Protein AF-A0AB72ZTI1-F1 (afdb_monomer_lite)

InterPro domains:
  IPR032820 Putative F0F1-ATPase subunit, Ca2+/Mg2+ transporter [PF09527] (1-42)

Secondary structure (DSSP, 8-state):
-HHHHHHHHHHHHHHHHHH--HHHHHHHHHHHHHHHHHHHHHHHHHHHHHHHHHHHSHHHHTTS--

Structure (mmCIF, N/CA/C/O backbone):
data_AF-A0AB72ZTI1-F1
#
_entry.id   AF-A0AB72ZTI1-F1
#
loop_
_atom_site.group_PDB
_atom_site.id
_atom_site.type_symbol
_atom_site.label_atom_id
_atom_site.label_alt_id
_atom_site.label_comp_id
_atom_site.label_asym_id
_atom_site.label_entity_id
_atom_site.label_seq_id
_atom_site.pdbx_PDB_ins_code
_atom_site.Cartn_x
_atom_site.Cartn_y
_atom_site.Cartn_z
_atom_site.occupancy
_atom_site.B_iso_or_equiv
_atom_site.auth_seq_id
_atom_site.auth_comp_id
_atom_site.auth_asym_id
_atom_site.auth_atom_id
_atom_site.pdbx_PDB_model_num
ATOM 1 N N . MET A 1 1 ? -10.089 1.284 -0.419 1.00 77.75 1 MET A N 1
ATOM 2 C CA . MET A 1 1 ? -9.036 0.241 -0.483 1.00 77.75 1 MET A CA 1
ATOM 3 C C . MET A 1 1 ? -8.382 0.152 -1.863 1.00 77.75 1 MET A C 1
ATOM 5 O O . MET A 1 1 ? -7.188 0.391 -1.954 1.00 77.75 1 MET A O 1
ATOM 9 N N . VAL A 1 2 ? -9.140 -0.111 -2.935 1.00 80.06 2 VAL A N 1
ATOM 10 C CA . VAL A 1 2 ? -8.598 -0.355 -4.292 1.00 80.06 2 VAL A CA 1
ATOM 11 C C . VAL A 1 2 ? -7.817 0.833 -4.874 1.00 80.06 2 VAL A C 1
ATOM 13 O O . VAL A 1 2 ? -6.731 0.643 -5.406 1.00 80.06 2 VAL A O 1
ATOM 16 N N . VAL A 1 3 ? -8.313 2.063 -4.708 1.00 86.19 3 VAL A N 1
ATOM 17 C CA . VAL A 1 3 ? -7.662 3.277 -5.245 1.00 86.19 3 VAL A CA 1
ATOM 18 C C . VAL A 1 3 ? -6.237 3.460 -4.708 1.00 86.19 3 VAL A C 1
ATOM 20 O O . VAL A 1 3 ? -5.328 3.759 -5.473 1.00 86.19 3 VAL A O 1
ATOM 23 N N . ALA A 1 4 ? -6.018 3.218 -3.412 1.00 84.50 4 ALA A N 1
ATOM 24 C CA . ALA A 1 4 ? -4.700 3.354 -2.789 1.00 84.50 4 ALA A CA 1
ATOM 25 C C . ALA A 1 4 ? -3.695 2.325 -3.328 1.00 84.50 4 ALA A C 1
ATOM 27 O O . ALA A 1 4 ? -2.531 2.651 -3.548 1.00 84.50 4 ALA A O 1
ATOM 28 N N . ILE A 1 5 ? -4.158 1.099 -3.587 1.00 85.56 5 ILE A N 1
ATOM 29 C CA . ILE A 1 5 ? -3.337 0.036 -4.175 1.00 85.56 5 ILE A CA 1
ATOM 30 C C . ILE A 1 5 ? -2.984 0.394 -5.623 1.00 85.56 5 ILE A C 1
ATOM 32 O O . ILE A 1 5 ? -1.817 0.323 -5.995 1.00 85.56 5 ILE A O 1
ATOM 36 N N . LEU A 1 6 ? -3.959 0.848 -6.418 1.00 89.44 6 LEU A N 1
ATOM 37 C CA . LEU A 1 6 ? -3.727 1.280 -7.801 1.00 89.44 6 LEU A CA 1
ATOM 38 C C . LEU A 1 6 ? -2.750 2.459 -7.879 1.00 89.44 6 LEU A C 1
ATOM 40 O O . LEU A 1 6 ? -1.85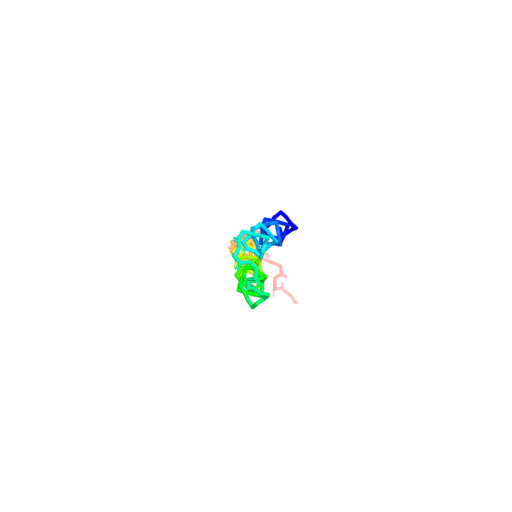2 2.440 -8.715 1.00 89.44 6 LEU A O 1
ATOM 44 N N . MET A 1 7 ? -2.868 3.443 -6.982 1.00 88.88 7 MET A N 1
ATOM 45 C CA . MET A 1 7 ? -1.907 4.548 -6.892 1.00 88.88 7 MET A CA 1
ATOM 46 C C . MET A 1 7 ? -0.514 4.058 -6.485 1.00 88.88 7 MET A C 1
ATOM 48 O O . MET A 1 7 ? 0.463 4.468 -7.104 1.00 88.88 7 MET A O 1
ATOM 52 N N . GLY A 1 8 ? -0.401 3.144 -5.516 1.00 86.31 8 GLY A N 1
ATOM 53 C CA . GLY A 1 8 ? 0.887 2.558 -5.127 1.00 86.31 8 GLY A CA 1
ATOM 54 C C . GLY A 1 8 ? 1.572 1.800 -6.270 1.00 86.31 8 GLY A C 1
ATOM 55 O O . GLY A 1 8 ? 2.766 1.981 -6.506 1.00 86.31 8 GLY A O 1
ATOM 56 N N . VAL A 1 9 ? 0.807 1.009 -7.030 1.00 88.38 9 VAL A N 1
ATOM 57 C CA . VAL A 1 9 ? 1.310 0.261 -8.193 1.00 88.38 9 VAL A CA 1
ATOM 58 C C . VAL A 1 9 ? 1.674 1.197 -9.348 1.00 88.38 9 VAL A C 1
ATOM 60 O O . VAL A 1 9 ? 2.738 1.029 -9.937 1.00 88.38 9 VAL A O 1
ATOM 63 N N . ALA A 1 10 ? 0.850 2.206 -9.650 1.00 90.19 10 ALA A N 1
ATOM 64 C CA . ALA A 1 10 ? 1.126 3.173 -10.715 1.00 90.19 10 ALA A CA 1
ATOM 65 C C . ALA A 1 10 ? 2.379 4.014 -10.422 1.00 90.19 10 ALA A C 1
ATOM 67 O O . ALA A 1 10 ? 3.230 4.184 -11.294 1.00 90.19 10 ALA A O 1
ATOM 68 N N . ILE A 1 11 ? 2.529 4.483 -9.178 1.00 87.75 11 ILE A N 1
ATOM 69 C CA . ILE A 1 11 ? 3.714 5.223 -8.726 1.00 87.75 11 ILE A CA 1
ATOM 70 C C . ILE A 1 11 ? 4.953 4.321 -8.766 1.00 87.75 11 ILE A C 1
ATOM 72 O O . ILE A 1 11 ? 5.985 4.724 -9.301 1.00 87.75 11 ILE A O 1
ATOM 76 N N . GLY A 1 12 ? 4.853 3.084 -8.264 1.00 84.81 12 GLY A N 1
ATOM 77 C CA . GLY A 1 12 ? 5.952 2.116 -8.308 1.00 84.81 12 GLY A CA 1
ATOM 78 C C . GLY A 1 12 ? 6.387 1.777 -9.736 1.00 84.81 12 GLY A C 1
ATOM 79 O O . GLY A 1 12 ? 7.584 1.687 -10.011 1.00 84.81 12 GLY A O 1
ATOM 80 N N . TYR A 1 13 ? 5.432 1.633 -10.659 1.00 86.44 13 TYR A N 1
ATOM 81 C CA . TYR A 1 13 ? 5.709 1.385 -12.073 1.00 86.44 13 TYR A CA 1
ATOM 82 C C . TYR A 1 13 ? 6.387 2.589 -12.741 1.00 86.44 13 TYR A C 1
ATOM 84 O O . TYR A 1 13 ? 7.406 2.416 -13.405 1.00 86.44 13 TYR A O 1
ATOM 92 N N . GLY A 1 14 ? 5.895 3.811 -12.502 1.00 85.88 14 GLY A N 1
ATOM 93 C CA . GLY A 1 14 ? 6.521 5.033 -13.021 1.00 85.88 14 GLY A CA 1
ATOM 94 C C . GLY A 1 14 ? 7.956 5.226 -12.520 1.00 85.88 14 GLY A C 1
ATOM 95 O O . GLY A 1 14 ? 8.850 5.542 -13.300 1.00 85.88 14 GLY A O 1
ATOM 96 N N . LEU A 1 15 ? 8.213 4.954 -11.238 1.00 83.62 15 LEU A N 1
ATOM 97 C CA . LEU A 1 15 ? 9.563 5.001 -10.663 1.00 83.62 15 LEU A CA 1
ATOM 98 C C . LEU A 1 15 ? 10.498 3.944 -11.259 1.00 83.62 15 LEU A C 1
ATOM 100 O O . LEU A 1 15 ? 11.664 4.244 -11.521 1.00 83.62 15 LEU A O 1
ATOM 104 N N . LYS A 1 16 ? 10.002 2.726 -11.497 1.00 83.50 16 LYS A N 1
ATOM 105 C CA . LYS A 1 16 ? 10.771 1.667 -12.163 1.00 83.50 16 LYS A CA 1
ATOM 106 C C . LYS A 1 16 ? 11.182 2.086 -13.576 1.00 83.50 16 LYS A C 1
ATOM 108 O O . LYS A 1 16 ? 12.332 1.873 -13.953 1.00 83.50 16 LYS A O 1
ATOM 113 N N . GLU A 1 17 ? 10.263 2.683 -14.329 1.00 86.31 17 GLU A N 1
ATOM 114 C CA . GLU A 1 17 ? 10.515 3.093 -15.712 1.00 86.31 17 GLU A CA 1
ATOM 115 C C . GLU A 1 17 ? 11.545 4.226 -15.790 1.00 86.31 17 GLU A C 1
ATOM 117 O O . GLU A 1 17 ? 12.445 4.185 -16.622 1.00 86.31 17 GLU A O 1
ATOM 122 N N . LEU A 1 18 ? 11.475 5.188 -14.865 1.00 87.56 18 LEU A N 1
ATOM 123 C CA . LEU A 1 18 ? 12.388 6.334 -14.830 1.00 87.56 18 LEU A CA 1
ATOM 124 C C . LEU A 1 18 ? 13.789 5.994 -14.308 1.00 87.56 18 LEU A C 1
ATOM 126 O O . LEU A 1 18 ? 14.763 6.617 -14.718 1.00 87.56 18 LEU A O 1
ATOM 130 N N . THR A 1 19 ? 13.901 5.050 -13.371 1.00 86.94 19 THR A N 1
ATOM 131 C CA . THR A 1 19 ? 15.183 4.744 -12.710 1.00 86.94 19 THR A CA 1
ATOM 132 C C . THR A 1 19 ? 15.862 3.490 -13.249 1.00 86.94 19 THR A C 1
ATOM 134 O O . THR A 1 19 ? 17.029 3.269 -12.944 1.00 86.94 19 THR A O 1
ATOM 137 N N . HIS A 1 20 ? 15.146 2.641 -13.997 1.00 86.56 20 HIS A N 1
ATOM 138 C CA . HIS A 1 20 ? 15.553 1.277 -14.374 1.00 86.56 20 HIS A CA 1
ATOM 139 C C . HIS A 1 20 ? 15.944 0.368 -13.192 1.00 86.56 20 HIS A C 1
ATOM 141 O O . HIS A 1 20 ? 16.406 -0.760 -13.380 1.00 86.56 20 HIS A O 1
ATOM 147 N N . ILE A 1 21 ? 15.707 0.806 -11.954 1.00 86.25 21 ILE A N 1
ATOM 148 C CA . ILE A 1 21 ? 16.009 0.038 -10.753 1.00 86.25 21 ILE A CA 1
ATOM 149 C C . ILE A 1 21 ? 14.752 -0.736 -10.362 1.00 86.25 21 ILE A C 1
ATOM 151 O O . ILE A 1 21 ? 13.815 -0.214 -9.756 1.00 86.25 21 ILE A O 1
ATOM 155 N N . SER A 1 22 ? 14.755 -2.031 -10.673 1.00 81.94 22 SER A N 1
ATOM 156 C CA . SER A 1 22 ? 13.620 -2.928 -10.415 1.00 81.94 22 SER A CA 1
ATOM 157 C C . SER A 1 22 ? 13.240 -3.050 -8.933 1.00 81.94 22 SER A C 1
ATOM 159 O O . SER A 1 22 ? 12.105 -3.401 -8.622 1.00 81.94 22 SER A O 1
ATOM 161 N N . TRP A 1 23 ? 14.149 -2.739 -8.005 1.00 83.88 23 TRP A N 1
ATOM 162 C CA . TRP A 1 23 ? 13.861 -2.797 -6.571 1.00 83.88 23 TRP A CA 1
ATOM 163 C C . TRP A 1 23 ? 12.971 -1.641 -6.077 1.00 83.88 23 TRP A C 1
ATOM 165 O O . TRP A 1 23 ? 12.166 -1.845 -5.169 1.00 83.88 23 TRP A O 1
ATOM 175 N N . LEU A 1 24 ? 13.019 -0.460 -6.713 1.00 81.81 24 LEU A N 1
ATOM 176 C CA . LEU A 1 24 ? 12.169 0.677 -6.324 1.00 81.81 24 LEU A CA 1
ATOM 177 C C . LEU A 1 24 ? 10.676 0.411 -6.560 1.00 81.81 24 LEU A C 1
ATOM 179 O O . LEU A 1 24 ? 9.837 0.942 -5.831 1.00 81.81 24 LEU A O 1
ATOM 183 N N . PHE A 1 25 ? 10.345 -0.457 -7.521 1.00 82.75 25 PHE A N 1
ATOM 184 C CA . PHE A 1 25 ? 8.973 -0.913 -7.746 1.00 82.75 25 PHE A CA 1
ATOM 185 C C . PHE A 1 25 ? 8.357 -1.496 -6.466 1.00 82.75 25 PHE A C 1
ATOM 187 O O . PHE A 1 25 ? 7.246 -1.132 -6.078 1.00 82.75 25 PHE A O 1
ATOM 194 N N . TRP A 1 26 ? 9.108 -2.352 -5.767 1.00 86.62 26 TRP A N 1
ATOM 195 C CA . TRP A 1 26 ? 8.647 -3.007 -4.544 1.00 86.62 26 TRP A CA 1
ATOM 196 C C . TRP A 1 26 ? 8.451 -2.033 -3.388 1.00 86.62 26 TRP A C 1
ATOM 198 O O . TRP A 1 26 ? 7.541 -2.233 -2.587 1.00 86.62 26 TRP A O 1
ATOM 208 N N . LEU A 1 27 ? 9.232 -0.951 -3.335 1.00 87.50 27 LEU A N 1
ATOM 209 C CA . LEU A 1 27 ? 9.016 0.112 -2.359 1.00 87.50 27 LEU A CA 1
ATOM 210 C C . LEU A 1 27 ? 7.607 0.705 -2.529 1.00 87.50 27 LEU A C 1
ATOM 212 O O . LEU A 1 27 ? 6.837 0.748 -1.573 1.00 87.50 27 LEU A O 1
ATOM 216 N N . GLY A 1 28 ? 7.239 1.083 -3.758 1.00 84.25 28 GLY A N 1
ATOM 217 C CA . GLY A 1 28 ? 5.911 1.625 -4.073 1.00 84.25 28 GLY A CA 1
ATOM 218 C C . GLY A 1 28 ? 4.770 0.654 -3.751 1.00 84.25 28 GLY A C 1
ATOM 219 O O . GLY A 1 28 ? 3.756 1.058 -3.179 1.00 84.25 28 GLY A O 1
ATOM 220 N N . VAL A 1 29 ? 4.964 -0.638 -4.034 1.00 85.88 29 VAL A N 1
ATOM 221 C CA . VAL A 1 29 ? 3.991 -1.691 -3.696 1.00 85.88 29 VAL A CA 1
ATOM 222 C C . VAL A 1 29 ? 3.813 -1.823 -2.181 1.00 85.88 29 VAL A C 1
ATOM 224 O O . VAL A 1 29 ? 2.678 -1.810 -1.706 1.00 85.88 29 VAL A O 1
ATOM 227 N N . ILE A 1 30 ? 4.904 -1.894 -1.409 1.00 92.31 30 ILE A N 1
ATOM 228 C CA . ILE A 1 30 ? 4.852 -2.008 0.058 1.00 92.31 30 ILE A CA 1
ATOM 229 C C . ILE A 1 30 ? 4.115 -0.808 0.659 1.00 92.31 30 ILE A C 1
ATOM 231 O O . ILE A 1 30 ? 3.184 -0.984 1.448 1.00 92.31 30 ILE A O 1
ATOM 235 N N . TRP A 1 31 ? 4.473 0.410 0.245 1.00 88.19 31 TRP A N 1
ATOM 236 C CA . TRP A 1 31 ? 3.815 1.627 0.722 1.00 88.19 31 TRP A CA 1
ATOM 237 C C . TRP A 1 31 ? 2.333 1.683 0.330 1.00 88.19 31 TRP A C 1
ATOM 239 O O . TRP A 1 31 ? 1.499 2.056 1.156 1.00 88.19 31 TRP A O 1
ATOM 249 N N . GLY A 1 32 ? 1.982 1.253 -0.885 1.00 88.12 32 GLY A N 1
ATOM 250 C CA . GLY 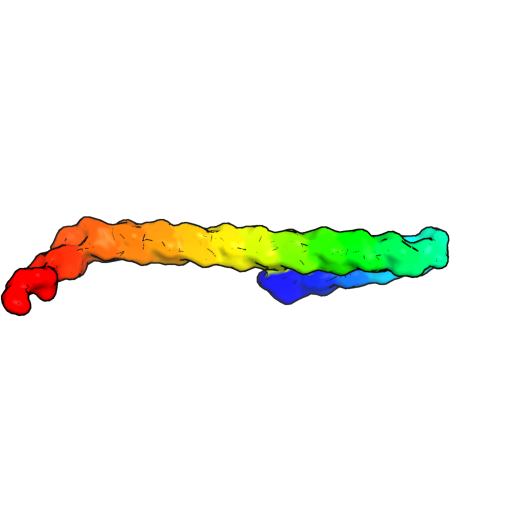A 1 32 ? 0.592 1.160 -1.338 1.00 88.12 32 GLY A CA 1
ATOM 251 C C . GLY A 1 32 ? -0.248 0.187 -0.505 1.00 88.12 32 GLY A C 1
ATOM 252 O O . GLY A 1 32 ? -1.363 0.521 -0.091 1.00 88.12 32 GLY A O 1
ATOM 253 N N . VAL A 1 33 ? 0.297 -0.995 -0.198 1.00 91.31 33 VAL A N 1
ATOM 254 C CA . VAL A 1 33 ? -0.371 -1.998 0.647 1.00 91.31 33 VAL A CA 1
ATOM 255 C C . VAL A 1 33 ? -0.557 -1.469 2.070 1.00 91.31 33 VAL A C 1
ATOM 257 O O . VAL A 1 33 ? -1.679 -1.502 2.583 1.00 91.31 33 VAL A O 1
ATOM 260 N N . LEU A 1 34 ? 0.488 -0.906 2.684 1.00 92.81 34 LEU A N 1
ATOM 261 C CA . LEU A 1 34 ? 0.407 -0.323 4.030 1.00 92.81 34 LEU A CA 1
ATOM 262 C C . LEU A 1 34 ? -0.625 0.814 4.108 1.00 92.81 34 LEU A C 1
ATOM 264 O O . LEU A 1 34 ? -1.443 0.852 5.031 1.00 92.81 34 LEU A O 1
ATOM 268 N N . ALA A 1 35 ? -0.648 1.703 3.111 1.00 90.31 35 ALA A N 1
ATOM 269 C CA . ALA A 1 35 ? -1.627 2.786 3.031 1.00 90.31 35 ALA A CA 1
ATOM 270 C C . ALA A 1 35 ? -3.066 2.258 2.909 1.00 90.31 35 ALA A C 1
ATOM 272 O O . ALA A 1 35 ? -3.985 2.788 3.542 1.00 90.31 35 ALA A O 1
ATOM 273 N N . SER A 1 36 ? -3.272 1.187 2.134 1.00 89.69 36 SER A N 1
ATOM 274 C CA . SER A 1 36 ? -4.585 0.553 1.9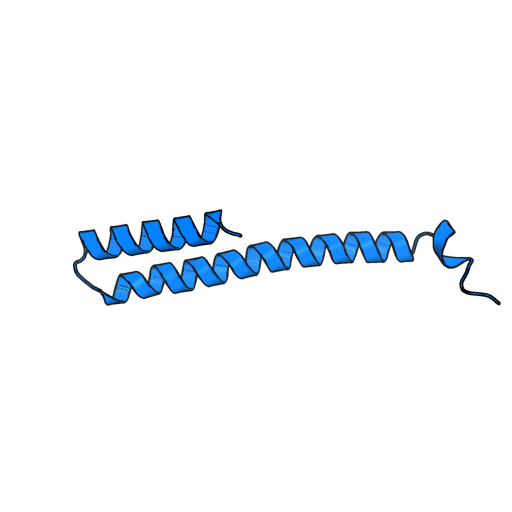99 1.00 89.69 36 SER A CA 1
ATOM 275 C C . SER A 1 36 ? -5.082 -0.042 3.324 1.00 89.69 36 SER A C 1
ATOM 277 O O . SER A 1 36 ? -6.242 0.172 3.682 1.00 89.69 36 SER A O 1
ATOM 279 N N . PHE A 1 37 ? -4.197 -0.687 4.093 1.00 92.38 37 PHE A N 1
ATOM 280 C CA . PHE A 1 37 ? -4.513 -1.249 5.408 1.00 92.38 37 PHE A CA 1
ATOM 281 C C . PHE A 1 37 ? -4.875 -0.166 6.423 1.00 92.38 37 PHE A C 1
ATOM 283 O O . PHE A 1 37 ? -5.881 -0.290 7.119 1.00 92.38 37 PHE A O 1
ATOM 290 N N . LEU A 1 38 ? -4.110 0.927 6.474 1.00 90.88 38 LEU A N 1
ATOM 291 C CA . LEU A 1 38 ? -4.406 2.060 7.355 1.00 90.88 38 LEU A CA 1
ATOM 292 C C . LEU A 1 38 ? -5.770 2.691 7.053 1.00 90.88 38 LEU A C 1
ATOM 294 O O . LEU A 1 38 ? -6.505 3.054 7.973 1.00 90.88 38 LEU A O 1
ATOM 298 N N . ASN A 1 39 ? -6.128 2.797 5.772 1.00 90.19 39 ASN A N 1
ATOM 299 C CA . ASN A 1 39 ? -7.427 3.322 5.361 1.00 90.19 39 ASN A CA 1
ATOM 300 C C . ASN A 1 39 ? -8.580 2.414 5.826 1.00 90.19 39 ASN A C 1
ATOM 302 O O . ASN A 1 39 ? -9.554 2.906 6.396 1.00 90.19 39 ASN A O 1
ATOM 306 N N . VAL A 1 40 ? -8.435 1.095 5.656 1.00 88.94 40 VAL A N 1
ATOM 307 C CA . VAL A 1 40 ? -9.422 0.103 6.117 1.00 88.94 40 VAL A CA 1
ATOM 308 C C . VAL A 1 40 ? -9.527 0.091 7.642 1.00 88.94 40 VAL A C 1
ATOM 310 O O . VAL A 1 40 ? -10.633 0.126 8.175 1.00 88.94 40 VAL A O 1
ATOM 313 N N . TYR A 1 41 ? -8.399 0.118 8.356 1.00 92.50 41 TYR A N 1
ATOM 314 C CA . TYR A 1 41 ? -8.379 0.144 9.820 1.00 92.50 41 TYR A CA 1
ATOM 315 C C . TYR A 1 41 ? -9.079 1.386 10.382 1.00 92.50 41 TYR A C 1
ATOM 317 O O . TYR A 1 41 ? -9.847 1.297 11.339 1.00 92.50 41 TYR A O 1
ATOM 325 N N . LYS A 1 42 ? -8.861 2.553 9.762 1.00 89.19 42 LYS A N 1
ATOM 326 C CA . LYS A 1 42 ? -9.542 3.792 10.152 1.00 89.19 42 LYS A CA 1
ATOM 327 C C . LYS A 1 42 ? -11.057 3.686 9.970 1.00 89.19 42 LYS A C 1
ATOM 329 O O . LYS A 1 42 ? -11.795 4.080 10.870 1.00 89.19 42 LYS A O 1
ATOM 334 N N . ALA A 1 43 ? -11.511 3.139 8.842 1.00 90.00 43 ALA A N 1
ATOM 335 C CA . ALA A 1 43 ? -12.932 2.919 8.589 1.00 90.00 43 ALA A CA 1
ATOM 336 C C . ALA A 1 43 ? -13.543 1.941 9.606 1.00 90.00 43 ALA A C 1
ATOM 338 O O . ALA A 1 43 ? -14.575 2.247 10.197 1.00 90.00 43 ALA A O 1
ATOM 339 N N . TYR A 1 44 ? -12.857 0.828 9.888 1.00 90.12 44 TYR A N 1
ATOM 340 C CA . TYR A 1 44 ? -13.277 -0.141 10.902 1.00 90.12 44 TYR A CA 1
ATOM 341 C C . TYR A 1 44 ? -13.411 0.498 12.289 1.00 90.12 44 TYR A C 1
ATOM 343 O O . TYR A 1 44 ? -14.432 0.342 12.953 1.00 90.12 44 TYR A O 1
ATOM 351 N N . LYS A 1 45 ? -12.406 1.272 12.715 1.00 90.88 45 LYS A N 1
ATOM 352 C CA . LYS A 1 45 ? -12.420 1.938 14.023 1.00 90.88 45 LYS A CA 1
ATOM 353 C C . LYS A 1 45 ? -13.551 2.961 14.147 1.00 90.88 45 LYS A C 1
ATOM 355 O O . LYS A 1 45 ? -14.094 3.121 15.235 1.00 90.88 45 LYS A O 1
ATOM 360 N N . ASN A 1 46 ? -13.900 3.653 13.065 1.00 89.81 46 ASN A N 1
ATOM 361 C CA . ASN A 1 46 ? -15.052 4.553 13.065 1.00 89.81 46 ASN A CA 1
ATOM 362 C C . ASN A 1 46 ? -16.361 3.773 13.219 1.00 89.81 46 ASN A C 1
ATOM 364 O O . ASN A 1 46 ? -17.128 4.076 14.122 1.00 89.81 46 ASN A O 1
ATOM 368 N N . MET A 1 47 ? -16.554 2.708 12.435 1.00 87.06 47 MET A N 1
ATOM 369 C CA . MET A 1 47 ? -17.742 1.852 12.552 1.00 87.06 47 MET A CA 1
ATOM 370 C C . MET A 1 47 ? -17.885 1.239 13.950 1.00 87.06 47 MET A C 1
ATOM 372 O O . MET A 1 47 ? -18.991 1.139 14.469 1.00 87.06 47 MET A O 1
ATOM 376 N N . GLN A 1 48 ? -16.771 0.848 14.576 1.00 88.31 48 GLN A N 1
ATOM 377 C CA . GLN A 1 48 ? -16.773 0.301 15.930 1.00 88.31 48 GLN A CA 1
ATOM 378 C C . GLN A 1 48 ? -17.228 1.330 16.972 1.00 88.31 48 GLN A C 1
ATOM 380 O O . GLN A 1 48 ? -17.987 0.979 17.870 1.00 88.31 48 GLN A O 1
ATOM 385 N N . LYS A 1 49 ? -16.796 2.591 16.849 1.00 87.12 49 LYS A N 1
ATOM 386 C CA . LYS A 1 49 ? -17.236 3.670 17.745 1.00 87.12 49 LYS A CA 1
ATOM 387 C C . LYS A 1 49 ? -18.732 3.931 17.625 1.00 87.12 49 LYS A C 1
ATOM 389 O O . LYS A 1 49 ? -19.401 4.000 18.650 1.00 87.12 49 LYS A O 1
ATOM 394 N N . ASP A 1 50 ? -19.241 4.003 16.397 1.00 84.25 50 ASP A N 1
ATOM 395 C CA . ASP A 1 50 ? -20.673 4.184 16.148 1.00 84.25 50 ASP A CA 1
ATOM 396 C C . ASP A 1 50 ? -21.469 3.020 16.768 1.00 84.25 50 ASP A C 1
ATOM 398 O O . ASP A 1 50 ? -22.505 3.221 17.397 1.00 84.25 50 ASP A O 1
ATOM 402 N N . TYR A 1 51 ? -20.944 1.792 16.677 1.00 83.88 51 TYR A N 1
ATOM 403 C CA . TYR A 1 51 ? -21.531 0.618 17.326 1.00 83.88 51 TYR A CA 1
ATOM 404 C C . TYR A 1 51 ? -21.530 0.709 18.858 1.00 83.88 51 TYR A C 1
ATOM 406 O O . TYR A 1 51 ? -22.528 0.375 19.491 1.00 83.88 51 TYR A O 1
ATOM 414 N N . GLU A 1 52 ? -20.426 1.139 19.474 1.00 82.38 52 GLU A N 1
ATOM 415 C CA . GLU A 1 52 ? -20.344 1.314 20.931 1.00 82.38 52 GLU A CA 1
ATOM 416 C C . GLU A 1 52 ? -21.312 2.389 21.439 1.00 82.38 52 GLU A C 1
ATOM 418 O O . GLU A 1 52 ? -21.898 2.234 22.513 1.00 82.38 52 GLU A O 1
ATOM 423 N N . GLU A 1 53 ? -21.509 3.455 20.665 1.00 79.94 53 GLU A N 1
ATOM 424 C CA . GLU A 1 53 ? -22.468 4.515 20.971 1.00 79.94 53 GLU A CA 1
ATOM 425 C C . GLU A 1 53 ? -23.915 4.008 20.879 1.00 79.94 53 GLU A C 1
ATOM 427 O O . GLU A 1 53 ? -24.704 4.234 21.797 1.00 79.94 53 GLU A O 1
ATOM 432 N N . LEU A 1 54 ? -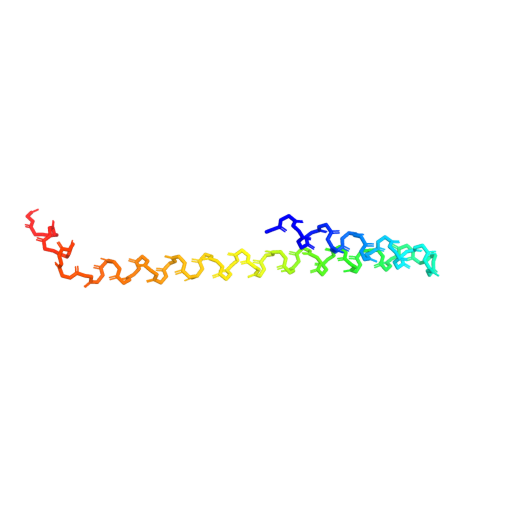24.233 3.208 19.855 1.00 77.25 54 LEU A N 1
ATOM 433 C CA . LEU A 1 54 ? -25.527 2.527 19.727 1.00 77.25 54 LEU A CA 1
ATOM 434 C C . LEU A 1 54 ? -25.790 1.526 20.862 1.00 77.25 54 LEU A C 1
ATOM 436 O O . LEU A 1 54 ? -26.920 1.404 21.331 1.00 77.25 54 LEU A O 1
ATOM 440 N N . VAL A 1 55 ? -24.762 0.806 21.322 1.00 73.69 55 VAL A N 1
ATOM 441 C CA . VAL A 1 55 ? -24.882 -0.136 22.449 1.00 73.69 55 VAL A CA 1
ATOM 442 C C . VAL A 1 55 ? -25.095 0.597 23.775 1.00 73.69 55 VAL A C 1
ATOM 444 O O . VAL A 1 55 ? -25.791 0.078 24.646 1.00 73.69 55 VAL A O 1
ATOM 447 N N . LYS A 1 56 ? -24.520 1.794 23.940 1.00 72.06 56 LYS A N 1
ATOM 448 C CA . LYS A 1 56 ? -24.714 2.642 25.127 1.00 72.06 56 LYS A CA 1
ATOM 449 C C . LYS A 1 56 ? -26.052 3.373 25.155 1.00 72.06 56 LYS A C 1
ATOM 451 O O . LYS A 1 56 ? -26.404 3.900 26.211 1.00 72.06 56 LYS A O 1
ATOM 456 N N . ASP A 1 57 ? -26.786 3.418 24.045 1.00 74.94 57 ASP A N 1
ATOM 457 C CA . ASP A 1 57 ? -28.107 4.032 24.024 1.00 74.94 57 ASP A CA 1
ATOM 458 C C . ASP A 1 57 ? -29.035 3.261 24.991 1.00 74.94 57 ASP A C 1
ATOM 460 O O . ASP A 1 57 ? -29.231 2.038 24.856 1.00 74.94 57 ASP A O 1
ATOM 464 N N . PRO A 1 58 ? -29.609 3.943 26.002 1.00 68.12 58 PRO A N 1
ATOM 465 C CA . PRO A 1 58 ? -30.493 3.317 26.969 1.00 68.12 58 PRO A CA 1
ATOM 466 C C . PRO A 1 58 ? -31.662 2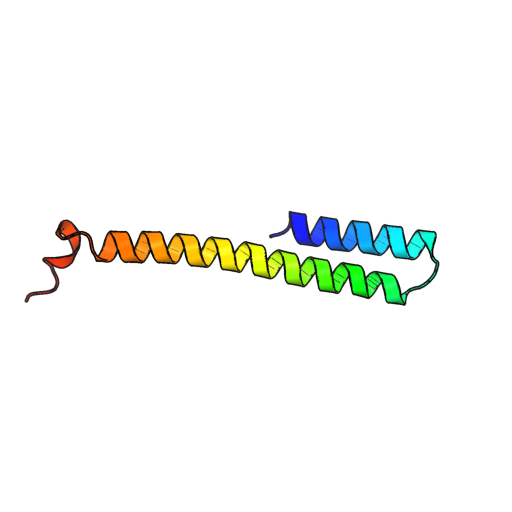.598 26.293 1.00 68.12 58 PRO A C 1
ATOM 468 O O . PRO A 1 58 ? -32.080 1.580 26.823 1.00 68.12 58 PRO A O 1
ATOM 471 N N . LYS A 1 59 ? -32.120 3.007 25.100 1.00 67.94 59 LYS A N 1
ATOM 472 C CA . LYS A 1 59 ? -33.196 2.330 24.352 1.00 67.94 59 LYS A CA 1
ATOM 473 C C . LYS A 1 59 ? -32.888 0.863 24.002 1.00 67.94 59 LYS A C 1
ATOM 475 O O . LYS A 1 59 ? -33.815 0.059 23.923 1.00 67.94 59 LYS A O 1
ATOM 480 N N . TYR A 1 60 ? -31.614 0.497 23.829 1.00 61.72 60 TYR A N 1
ATOM 481 C CA . TYR A 1 60 ? -31.178 -0.872 23.498 1.00 61.72 60 TYR A CA 1
ATOM 482 C C . TYR A 1 60 ? -30.595 -1.637 24.695 1.00 61.72 60 TYR A C 1
ATOM 484 O O . TYR A 1 60 ? -30.507 -2.866 24.665 1.00 61.72 60 TYR A O 1
ATOM 492 N N . THR A 1 61 ? -30.254 -0.937 25.779 1.00 58.94 61 THR A N 1
ATOM 493 C CA . THR A 1 61 ? -29.700 -1.542 27.002 1.00 58.94 61 THR A CA 1
ATOM 494 C C . THR A 1 61 ? -30.778 -2.252 27.845 1.00 58.94 61 THR A C 1
ATOM 496 O O . THR A 1 61 ? -30.467 -3.125 28.654 1.00 58.94 61 THR A O 1
ATOM 499 N N . GLN A 1 62 ? -32.065 -1.947 27.633 1.00 57.25 62 GLN A N 1
ATOM 500 C CA . GLN A 1 62 ? -33.162 -2.367 28.530 1.00 57.25 62 GLN A CA 1
ATOM 501 C C . GLN A 1 62 ? -33.663 -3.803 28.292 1.00 57.25 62 GLN A C 1
ATOM 503 O O . GLN A 1 62 ? -34.500 -4.285 29.046 1.00 57.25 62 GLN A O 1
ATOM 508 N N . ASN A 1 63 ? -33.128 -4.514 27.293 1.00 55.09 63 ASN A N 1
ATOM 509 C CA . ASN A 1 63 ? -33.539 -5.887 26.965 1.00 55.09 63 ASN A CA 1
ATOM 510 C C . ASN A 1 63 ? -32.570 -6.970 27.479 1.00 55.09 63 ASN A C 1
ATOM 512 O O . ASN A 1 63 ? -32.726 -8.140 27.144 1.00 55.09 63 ASN A O 1
ATOM 516 N N . LYS A 1 64 ? -31.571 -6.611 28.299 1.00 54.03 64 LYS A N 1
ATOM 517 C CA . LYS A 1 64 ? -30.647 -7.574 28.936 1.00 54.03 64 LYS A CA 1
ATOM 518 C C . LYS A 1 64 ? -31.166 -8.157 30.259 1.00 54.03 64 LYS A C 1
ATOM 520 O O . LYS A 1 64 ? -30.423 -8.870 30.926 1.00 54.03 64 LYS A O 1
ATOM 525 N N . THR A 1 65 ? -32.419 -7.890 30.627 1.00 52.03 65 THR A N 1
ATOM 526 C CA . THR A 1 65 ? -33.029 -8.421 31.851 1.00 52.03 65 THR A CA 1
ATOM 527 C C . THR A 1 65 ? -34.258 -9.253 31.506 1.00 52.03 65 THR A C 1
ATOM 529 O O . THR A 1 65 ? -35.363 -8.720 31.420 1.00 52.03 65 THR A O 1
ATOM 532 N N . LYS A 1 66 ? -34.055 -10.557 31.309 1.00 44.00 66 LYS A N 1
ATOM 533 C CA . LYS A 1 66 ? -34.90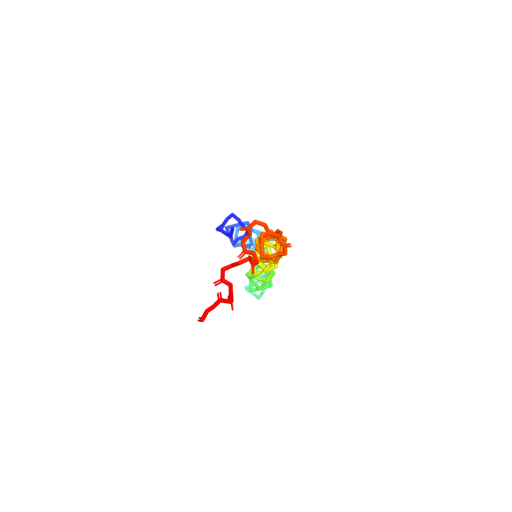7 -11.633 31.830 1.00 44.00 66 LYS A CA 1
ATOM 534 C C . LYS A 1 66 ? -34.184 -12.967 31.722 1.00 44.00 66 LYS A C 1
ATOM 536 O O . LYS A 1 66 ? -33.594 -13.219 30.651 1.00 44.00 66 LYS A O 1
#

Organism: NCBI:txid1159019

pLDDT: mean 82.2, std 10.97, range [44.0, 92.81]

Foldseek 3Di:
DVVLQVQLQVVLVVCCVVPVDNVSSVVSNVRSVVVVVVVVVVVVVVVVVVVVVVCPPPVNVVPPDD

Radius of gyration: 20.8 Å; chains: 1; bounding box: 51×18×48 Å

Sequence (66 aa):
MVVAILMGVAIGYGLKELTHISWLFWLGVIWGVLASFLNVYKAYKNMQKDYEELVKDPKYTQNKTK